Protein AF-P10836-F1 (afdb_monomer)

Structure (mmCIF, N/CA/C/O backbone):
data_AF-P10836-F1
#
_entry.id   AF-P10836-F1
#
loop_
_atom_site.group_PDB
_atom_site.id
_atom_site.type_symbol
_atom_site.label_atom_id
_atom_site.label_alt_id
_atom_site.label_comp_id
_atom_site.label_asym_id
_atom_site.label_entity_id
_atom_site.label_seq_id
_atom_site.pdbx_PDB_ins_code
_atom_site.Cartn_x
_atom_site.Cartn_y
_atom_site.Cartn_z
_atom_site.occupancy
_atom_site.B_iso_or_equiv
_atom_site.auth_seq_id
_atom_site.auth_comp_id
_atom_site.auth_asym_id
_atom_site.auth_atom_id
_atom_site.pdbx_PDB_model_num
ATOM 1 N N . ASP A 1 1 ? -11.687 15.275 35.826 1.00 46.69 1 ASP A N 1
ATOM 2 C CA . ASP A 1 1 ? -11.624 15.150 34.358 1.00 46.69 1 ASP A CA 1
ATOM 3 C C . ASP A 1 1 ? -11.361 13.714 33.933 1.00 46.69 1 ASP A C 1
ATOM 5 O O . ASP A 1 1 ? -10.212 13.312 33.776 1.00 46.69 1 ASP A O 1
ATOM 9 N N . GLU A 1 2 ? -12.410 12.911 33.759 1.00 51.25 2 GLU A N 1
ATOM 10 C CA . GLU A 1 2 ? -12.276 11.635 33.051 1.00 51.25 2 GLU A CA 1
ATOM 11 C C . GLU A 1 2 ? -12.217 11.942 31.556 1.00 51.25 2 GLU A C 1
ATOM 13 O O . GLU A 1 2 ? -13.229 12.210 30.913 1.00 51.25 2 GLU A O 1
ATOM 18 N N . LYS A 1 3 ? -11.005 11.964 30.992 1.00 54.16 3 LYS A N 1
ATOM 19 C CA . LYS A 1 3 ? -10.853 11.983 29.535 1.00 54.16 3 LYS A CA 1
ATOM 20 C C . LYS A 1 3 ? -11.556 10.731 29.003 1.00 54.16 3 LYS A C 1
ATOM 22 O O . LYS A 1 3 ? -11.215 9.645 29.479 1.00 54.16 3 LYS A O 1
ATOM 27 N N . PRO A 1 4 ? -12.505 10.842 28.055 1.00 55.50 4 PRO A N 1
ATOM 28 C CA . PRO A 1 4 ? -13.173 9.675 27.506 1.00 55.50 4 PRO A CA 1
ATOM 29 C C . PRO A 1 4 ? -12.102 8.752 26.935 1.00 55.50 4 PRO A C 1
ATOM 31 O O . PRO A 1 4 ? -11.407 9.080 25.970 1.00 55.50 4 PRO A O 1
ATOM 34 N N . LYS A 1 5 ? -11.908 7.612 27.599 1.00 54.78 5 LYS A N 1
ATOM 35 C CA . LYS A 1 5 ? -11.002 6.572 27.140 1.00 54.78 5 LYS A CA 1
ATOM 36 C C . LYS A 1 5 ? -11.684 5.966 25.927 1.00 54.78 5 LYS A C 1
ATOM 38 O O . LYS A 1 5 ? -12.616 5.186 26.072 1.00 54.78 5 LYS A O 1
ATOM 43 N N . LEU A 1 6 ? -11.275 6.387 24.735 1.00 63.88 6 LEU A N 1
ATOM 44 C CA . LEU A 1 6 ? -11.695 5.759 23.492 1.00 63.88 6 LEU A CA 1
ATOM 45 C C . LEU A 1 6 ? -11.205 4.304 23.538 1.00 63.88 6 LEU A C 1
ATOM 47 O O . LEU A 1 6 ? -10.033 4.027 23.285 1.00 63.88 6 LEU A O 1
ATOM 51 N N . ILE A 1 7 ? -12.074 3.383 23.960 1.00 57.22 7 ILE A N 1
ATOM 52 C CA . ILE A 1 7 ? -11.784 1.950 23.975 1.00 57.22 7 ILE A CA 1
ATOM 53 C C . ILE A 1 7 ? -11.905 1.485 22.527 1.00 57.22 7 ILE A C 1
ATOM 55 O O . ILE A 1 7 ? -12.983 1.125 22.063 1.00 57.22 7 ILE A O 1
ATOM 59 N N . LEU A 1 8 ? -10.807 1.561 21.781 1.00 57.78 8 LEU A N 1
ATOM 60 C CA . LEU A 1 8 ? -10.721 0.917 20.477 1.00 57.78 8 LEU A CA 1
ATOM 61 C C . LEU A 1 8 ? -10.618 -0.597 20.731 1.00 57.78 8 LEU A C 1
ATOM 63 O O . LEU A 1 8 ? -9.661 -1.010 21.393 1.00 57.78 8 LEU A O 1
ATOM 67 N N . PRO A 1 9 ? -11.570 -1.431 20.271 1.00 50.03 9 PRO A N 1
ATOM 68 C CA . PRO A 1 9 ? -11.423 -2.880 20.364 1.00 50.03 9 PRO A CA 1
ATOM 69 C C . PRO A 1 9 ? -10.160 -3.335 19.626 1.00 50.03 9 PRO A C 1
ATOM 71 O O . PRO A 1 9 ? -9.744 -2.714 18.641 1.00 50.03 9 PRO A O 1
ATOM 74 N N . THR A 1 10 ? -9.540 -4.395 20.150 1.00 55.78 10 THR A N 1
ATOM 75 C CA . THR A 1 10 ? -8.305 -4.996 19.638 1.00 55.78 10 THR A CA 1
ATOM 76 C C . THR A 1 10 ? -8.457 -5.250 18.137 1.00 55.78 10 THR A C 1
ATOM 78 O O . THR A 1 10 ? -9.396 -5.949 17.754 1.00 55.78 10 THR A O 1
ATOM 81 N N . PRO A 1 11 ? -7.598 -4.677 17.272 1.00 54.00 11 PRO A N 1
ATOM 82 C CA . PRO A 1 11 ? -7.730 -4.858 15.834 1.00 54.00 11 PRO A CA 1
ATOM 83 C C . PRO A 1 11 ? -7.735 -6.355 15.512 1.00 54.00 11 PRO A C 1
ATOM 85 O O . PRO A 1 11 ? -6.902 -7.101 16.031 1.00 54.00 11 PRO A O 1
ATOM 88 N N . ALA A 1 12 ? -8.688 -6.784 14.675 1.00 56.88 12 ALA A N 1
ATOM 89 C CA . ALA A 1 12 ? -8.696 -8.114 14.066 1.00 56.88 12 ALA A CA 1
ATOM 90 C C . ALA A 1 12 ? -7.274 -8.475 13.589 1.00 56.88 12 ALA A C 1
ATOM 92 O O . ALA A 1 12 ? -6.543 -7.556 13.193 1.00 56.88 12 ALA A O 1
ATOM 93 N N . PRO A 1 13 ? -6.866 -9.765 13.642 1.00 55.44 13 PRO A N 1
ATOM 94 C CA . PRO A 1 13 ? -5.487 -10.184 13.401 1.00 55.44 13 PRO A CA 1
ATOM 95 C C . PRO A 1 13 ? -4.950 -9.468 12.167 1.00 55.44 13 PRO A C 1
ATOM 97 O O . PRO A 1 13 ? -5.674 -9.422 11.167 1.00 55.44 13 PRO A O 1
ATOM 100 N N . PRO A 1 14 ? -3.761 -8.841 12.268 1.00 56.44 14 PRO A N 1
ATOM 101 C CA . PRO A 1 14 ? -3.284 -7.880 11.290 1.00 56.44 14 PRO A CA 1
ATOM 102 C C . PRO A 1 14 ? -3.425 -8.514 9.919 1.00 56.44 14 PRO A C 1
ATOM 104 O O . PRO A 1 14 ? -2.723 -9.472 9.596 1.00 56.44 14 PRO A O 1
ATOM 107 N N . ASN A 1 15 ? -4.384 -8.021 9.131 1.00 63.41 15 ASN A N 1
ATOM 108 C CA . ASN A 1 15 ? -4.397 -8.344 7.720 1.00 63.41 15 ASN A CA 1
ATOM 109 C C . ASN A 1 15 ? -3.039 -7.854 7.243 1.00 63.41 15 ASN A C 1
ATOM 111 O O . ASN A 1 15 ? -2.760 -6.657 7.362 1.00 63.41 15 ASN A O 1
ATOM 115 N N . LEU A 1 16 ? -2.181 -8.799 6.844 1.00 73.25 16 LEU A N 1
ATOM 116 C CA . LEU A 1 16 ? -0.833 -8.506 6.384 1.00 73.25 16 LEU A CA 1
ATOM 117 C C . LEU A 1 16 ? -0.918 -7.303 5.444 1.00 73.25 16 LEU A C 1
ATOM 119 O O . LEU A 1 16 ? -1.831 -7.276 4.607 1.00 73.25 16 LEU A O 1
ATOM 123 N N . PRO A 1 17 ? -0.038 -6.300 5.601 1.00 78.81 17 PRO A N 1
ATOM 124 C CA . PRO A 1 17 ? -0.053 -5.145 4.724 1.00 78.81 17 PRO A CA 1
ATOM 125 C C . PRO A 1 17 ? -0.042 -5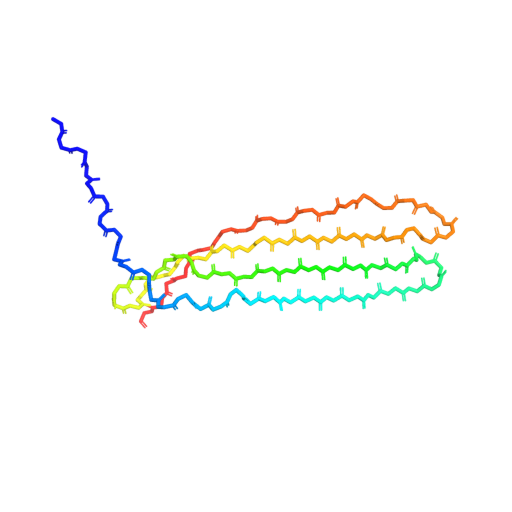.646 3.282 1.00 78.81 17 PRO A C 1
ATOM 127 O O . PRO A 1 17 ? 0.849 -6.395 2.874 1.00 78.81 17 PRO A O 1
ATOM 130 N N . GLN A 1 18 ? -1.076 -5.281 2.528 1.00 85.25 18 GLN A N 1
ATOM 131 C CA . GLN A 1 18 ? -1.142 -5.613 1.117 1.00 85.25 18 GLN A CA 1
ATOM 132 C C . GLN A 1 18 ? -0.157 -4.702 0.414 1.00 85.25 18 GLN A C 1
ATOM 134 O O . GLN A 1 18 ? -0.355 -3.490 0.391 1.00 85.25 18 GLN A O 1
ATOM 139 N N . LEU A 1 19 ? 0.915 -5.288 -0.108 1.00 90.69 19 LEU A N 1
ATOM 140 C CA . LEU A 1 19 ? 1.922 -4.567 -0.863 1.00 90.69 19 LEU A CA 1
ATOM 141 C C . LEU A 1 19 ? 1.665 -4.782 -2.352 1.00 90.69 19 LEU A C 1
ATOM 143 O O . LEU A 1 19 ? 1.677 -5.913 -2.837 1.00 90.69 19 LEU A O 1
ATOM 147 N N . VAL A 1 20 ? 1.440 -3.693 -3.073 1.00 90.31 20 VAL A N 1
ATOM 148 C CA . VAL A 1 20 ? 1.299 -3.675 -4.523 1.00 90.31 20 VAL A CA 1
ATOM 149 C C . VAL A 1 20 ? 2.486 -2.907 -5.072 1.00 90.31 20 VAL A C 1
ATOM 151 O O . VAL A 1 20 ? 2.666 -1.727 -4.795 1.00 90.31 20 VAL A O 1
ATOM 154 N N . GLY A 1 21 ? 3.336 -3.601 -5.817 1.00 91.25 21 GLY A N 1
ATOM 155 C CA . GLY A 1 21 ? 4.489 -3.017 -6.484 1.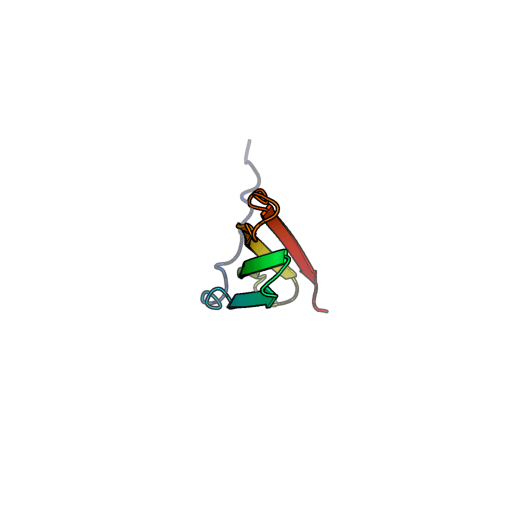00 91.25 21 GLY A CA 1
ATOM 156 C C . GLY A 1 21 ? 4.325 -3.112 -7.990 1.00 91.25 21 GLY A C 1
ATOM 157 O O . GLY A 1 21 ? 3.872 -4.134 -8.503 1.00 91.25 21 GLY A O 1
ATOM 158 N N . GLY A 1 22 ? 4.705 -2.056 -8.697 1.00 90.38 22 GLY A N 1
ATOM 159 C CA . GLY A 1 22 ? 4.673 -1.991 -10.150 1.00 90.38 22 GLY A CA 1
ATOM 160 C C . GLY A 1 22 ? 5.923 -1.309 -10.674 1.00 90.38 22 GLY A C 1
ATOM 161 O O . GLY A 1 22 ? 6.444 -0.380 -10.064 1.00 90.38 22 GLY A O 1
ATOM 162 N N . GLY A 1 23 ? 6.423 -1.789 -11.803 1.00 86.88 23 GLY A N 1
ATOM 163 C CA . GLY A 1 23 ? 7.548 -1.184 -12.497 1.00 86.88 23 GLY A CA 1
ATOM 164 C C . GLY A 1 23 ? 7.237 -1.110 -13.979 1.00 86.88 23 GLY A C 1
ATOM 165 O O . GLY A 1 23 ? 6.809 -2.100 -14.571 1.00 86.88 23 GLY A O 1
ATOM 166 N N . GLY A 1 24 ? 7.421 0.061 -14.573 1.00 81.44 24 GLY A N 1
ATOM 167 C CA . GLY A 1 24 ? 7.093 0.312 -15.967 1.00 81.44 24 GLY A CA 1
ATOM 168 C C . GLY A 1 24 ? 7.907 1.473 -16.507 1.00 81.44 24 GLY A C 1
ATOM 169 O O . GLY A 1 24 ? 8.122 2.472 -15.826 1.00 81.44 24 GLY A O 1
ATOM 170 N N . GLY A 1 25 ? 8.387 1.332 -17.735 1.00 73.19 25 GLY A N 1
ATOM 171 C CA . GLY A 1 25 ? 9.236 2.336 -18.348 1.00 73.19 25 GLY A CA 1
ATOM 172 C C . GLY A 1 25 ? 9.482 2.058 -19.816 1.00 73.19 25 GLY A C 1
ATOM 173 O O . GLY A 1 25 ? 9.380 0.922 -20.283 1.00 73.19 25 GLY A O 1
ATOM 174 N N . ASN A 1 26 ? 9.817 3.105 -20.549 1.00 71.44 26 ASN A N 1
ATOM 175 C CA . ASN A 1 26 ? 10.251 3.045 -21.933 1.00 71.44 26 ASN A CA 1
ATOM 176 C C . ASN A 1 26 ? 11.678 3.605 -22.027 1.00 71.44 26 ASN A C 1
ATOM 178 O O . ASN A 1 26 ? 12.091 4.476 -21.270 1.00 71.44 26 ASN A O 1
ATOM 182 N N . ARG A 1 27 ? 12.458 3.123 -23.001 1.00 69.12 27 ARG A N 1
ATOM 183 C CA . ARG A 1 27 ? 13.877 3.507 -23.154 1.00 69.12 27 ARG A CA 1
ATOM 184 C C . ARG A 1 27 ? 14.111 5.021 -23.298 1.00 69.12 27 ARG A C 1
ATOM 186 O O . ARG A 1 27 ? 15.240 5.463 -23.121 1.00 69.12 27 ARG A O 1
ATOM 193 N N . LYS A 1 28 ? 13.081 5.783 -23.684 1.00 69.94 28 LYS A N 1
ATOM 194 C CA . LYS A 1 28 ? 13.161 7.231 -23.906 1.00 69.94 28 LYS A CA 1
ATOM 195 C C . LYS A 1 28 ? 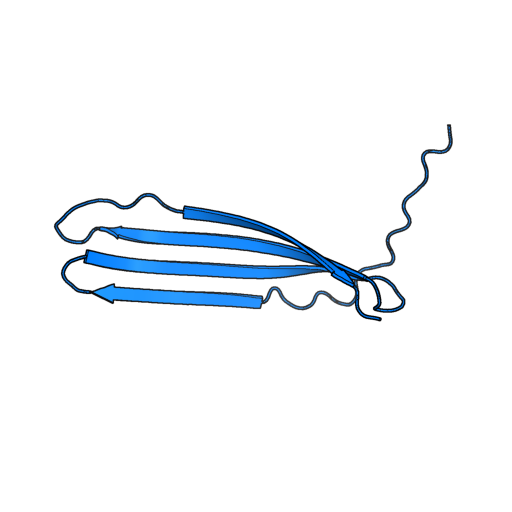12.840 8.047 -22.654 1.00 69.94 28 LYS A C 1
ATOM 197 O O . LYS A 1 28 ? 13.587 8.984 -22.386 1.00 69.94 28 LYS A O 1
ATOM 202 N N . ASP A 1 29 ? 11.803 7.684 -21.895 1.00 71.44 29 ASP A N 1
ATOM 203 C CA . ASP A 1 29 ? 11.353 8.506 -20.762 1.00 71.44 29 ASP A CA 1
ATOM 204 C C . ASP A 1 29 ? 11.957 8.039 -19.431 1.00 71.44 29 ASP A C 1
ATOM 206 O O . ASP A 1 29 ? 12.121 8.855 -18.527 1.00 71.44 29 ASP A O 1
ATOM 210 N N . GLY A 1 30 ? 12.406 6.780 -19.350 1.00 77.94 30 GLY A N 1
ATOM 211 C CA . GLY A 1 30 ? 13.070 6.226 -18.172 1.00 77.94 30 GLY A CA 1
ATOM 212 C C . GLY A 1 30 ? 12.365 4.993 -17.620 1.00 77.94 30 GLY A C 1
ATOM 213 O O . GLY A 1 30 ? 11.593 4.323 -18.310 1.00 77.94 30 GLY A O 1
ATOM 214 N N . PHE A 1 31 ? 12.676 4.660 -16.368 1.00 85.00 31 PHE A N 1
ATOM 215 C CA . PHE A 1 31 ? 12.103 3.509 -15.670 1.00 85.00 31 PHE A CA 1
ATOM 216 C C . PHE A 1 31 ? 11.442 3.949 -14.369 1.00 85.00 31 PHE A C 1
ATOM 218 O O . PHE A 1 31 ? 12.103 4.462 -13.469 1.00 85.00 31 PHE A O 1
ATOM 225 N N . GLY A 1 32 ? 10.126 3.783 -14.277 1.00 87.19 32 GLY A N 1
ATOM 226 C CA . GLY A 1 32 ? 9.353 4.072 -13.080 1.00 87.19 32 GLY A CA 1
ATOM 227 C C . GLY A 1 32 ? 9.190 2.833 -12.218 1.00 87.19 32 GLY A C 1
ATOM 228 O O . GLY A 1 32 ? 8.877 1.759 -12.729 1.00 87.19 32 GLY A O 1
ATOM 229 N N . VAL A 1 33 ? 9.356 2.995 -10.910 1.00 89.00 33 VAL A N 1
ATOM 230 C CA . VAL A 1 33 ? 8.926 2.024 -9.903 1.00 89.00 33 VAL A CA 1
ATOM 231 C C . VAL A 1 33 ? 7.938 2.682 -8.957 1.00 89.00 33 VAL A C 1
ATOM 233 O O . VAL A 1 33 ? 8.101 3.840 -8.577 1.00 89.00 33 VAL A O 1
ATOM 236 N N . SER A 1 34 ? 6.918 1.941 -8.558 1.00 90.31 34 SER A N 1
ATOM 237 C CA . SER A 1 34 ? 5.951 2.339 -7.546 1.00 90.31 34 SER A CA 1
ATOM 238 C C . SER A 1 34 ? 5.718 1.185 -6.587 1.00 90.31 34 SER A C 1
ATOM 240 O O . SER A 1 34 ? 5.662 0.023 -6.990 1.00 90.31 34 SER A O 1
ATOM 242 N N . VAL A 1 35 ? 5.567 1.509 -5.314 1.00 93.00 35 VAL A N 1
ATOM 243 C CA . VAL A 1 35 ? 5.199 0.576 -4.262 1.00 93.00 35 VAL A CA 1
ATOM 244 C C . VAL A 1 35 ? 4.144 1.225 -3.388 1.00 93.00 35 VAL A C 1
ATOM 246 O O . VAL A 1 35 ? 4.314 2.340 -2.907 1.00 93.00 35 VAL A O 1
ATOM 249 N N . ASP A 1 36 ? 3.056 0.509 -3.179 1.00 92.00 36 ASP A N 1
ATOM 250 C CA . ASP A 1 36 ? 1.919 0.928 -2.384 1.00 92.00 36 ASP A CA 1
ATOM 251 C C . ASP A 1 36 ? 1.637 -0.133 -1.341 1.00 92.00 36 ASP A C 1
ATOM 253 O O . ASP A 1 36 ? 1.522 -1.312 -1.663 1.00 92.00 36 ASP A O 1
ATOM 257 N N . ALA A 1 37 ? 1.532 0.274 -0.084 1.00 91.56 37 ALA A N 1
ATOM 258 C CA . ALA A 1 37 ? 1.078 -0.591 0.986 1.00 91.56 37 ALA A CA 1
ATOM 259 C C . ALA A 1 37 ? -0.321 -0.155 1.417 1.00 91.56 37 ALA A C 1
ATOM 261 O O . ALA A 1 37 ? -0.601 1.033 1.530 1.00 91.56 37 ALA A O 1
ATOM 262 N N . HIS A 1 38 ? -1.195 -1.110 1.706 1.00 87.75 38 HIS A N 1
ATOM 263 C CA . HIS A 1 38 ? -2.489 -0.861 2.327 1.00 87.75 38 HIS A CA 1
ATOM 264 C C . HIS A 1 38 ? -2.636 -1.746 3.564 1.00 87.75 38 HIS A C 1
ATOM 266 O O . HIS A 1 38 ? -2.486 -2.968 3.488 1.00 87.75 38 HIS A O 1
ATOM 272 N N . GLN A 1 39 ? -2.958 -1.141 4.707 1.00 86.31 39 GLN A N 1
ATOM 273 C CA . GLN A 1 39 ? -3.134 -1.866 5.961 1.00 86.31 39 GLN A CA 1
ATOM 274 C C . GLN A 1 39 ? -4.347 -1.349 6.730 1.00 86.31 39 GLN A C 1
ATOM 276 O O . GLN A 1 39 ? -4.455 -0.156 7.011 1.00 86.31 39 GLN A O 1
ATOM 281 N N . LYS A 1 40 ? -5.234 -2.264 7.135 1.00 85.44 40 LYS A N 1
ATOM 282 C CA . LYS A 1 40 ? -6.280 -1.961 8.120 1.00 85.44 40 LYS A CA 1
ATOM 283 C C . LYS A 1 40 ? -5.634 -1.861 9.500 1.00 85.44 40 LYS A C 1
ATOM 285 O O . LYS A 1 40 ? -5.034 -2.824 9.965 1.00 85.44 40 LYS A O 1
ATOM 290 N N . VAL A 1 41 ? -5.743 -0.700 10.136 1.00 84.62 41 VAL A N 1
ATOM 291 C CA . VAL A 1 41 ? -5.180 -0.436 11.474 1.00 84.62 41 VAL A CA 1
ATOM 292 C C . VAL A 1 41 ? -6.205 -0.645 12.577 1.00 84.62 41 VAL A C 1
ATOM 294 O O . VAL A 1 41 ? -5.839 -0.914 13.717 1.00 84.62 41 VAL A O 1
ATOM 297 N N . TRP A 1 42 ? -7.489 -0.535 12.243 1.00 79.94 42 TRP A N 1
ATOM 298 C CA . TRP A 1 42 ? -8.567 -0.739 13.191 1.00 79.94 42 TRP A CA 1
ATOM 299 C C . TRP A 1 42 ? -9.797 -1.305 12.495 1.00 79.94 42 TRP A C 1
ATOM 301 O O . TRP A 1 42 ? -10.083 -1.011 11.333 1.00 79.94 42 TRP A O 1
ATOM 311 N N . THR A 1 43 ? -10.529 -2.152 13.203 1.00 80.62 43 THR A N 1
ATOM 312 C CA . THR A 1 43 ? -11.827 -2.673 12.781 1.00 80.62 43 THR A CA 1
ATOM 313 C C . THR A 1 43 ? -12.686 -2.793 14.033 1.00 80.62 43 THR A C 1
ATOM 315 O O . THR A 1 43 ? -12.198 -3.233 15.071 1.00 80.62 43 THR A O 1
ATOM 318 N N . SER A 1 44 ? -13.932 -2.335 13.956 1.00 75.19 44 SER A N 1
ATOM 319 C CA . SER A 1 44 ? -14.917 -2.508 15.023 1.00 75.19 44 SER A CA 1
ATOM 320 C C . SER A 1 44 ? -15.232 -3.980 15.235 1.00 75.19 44 SER A C 1
ATOM 322 O O . SER A 1 44 ? -15.171 -4.769 14.297 1.00 75.19 44 SER A O 1
ATOM 324 N N . ASP A 1 45 ? -15.639 -4.323 16.452 1.00 72.12 45 ASP A N 1
ATOM 325 C CA . ASP A 1 45 ? -16.002 -5.691 16.843 1.00 72.12 45 ASP A CA 1
ATOM 326 C C . ASP A 1 45 ? -17.156 -6.256 15.989 1.00 72.12 45 ASP A C 1
ATOM 328 O O . ASP A 1 45 ? -17.123 -7.389 15.523 1.00 72.12 45 ASP A O 1
ATOM 332 N N . ASN A 1 46 ? -18.133 -5.409 15.649 1.00 75.94 46 ASN A N 1
ATOM 333 C CA . ASN A 1 46 ? -19.235 -5.771 14.755 1.00 75.94 46 ASN A CA 1
ATOM 334 C C . ASN A 1 46 ? -18.844 -5.847 13.264 1.00 75.94 46 ASN A C 1
ATOM 336 O O . ASN A 1 46 ? -19.715 -6.045 12.423 1.00 75.94 46 ASN A O 1
ATOM 340 N N . GLY A 1 47 ? -17.576 -5.609 12.909 1.00 72.44 47 GLY A N 1
ATOM 341 C CA . GLY A 1 47 ? -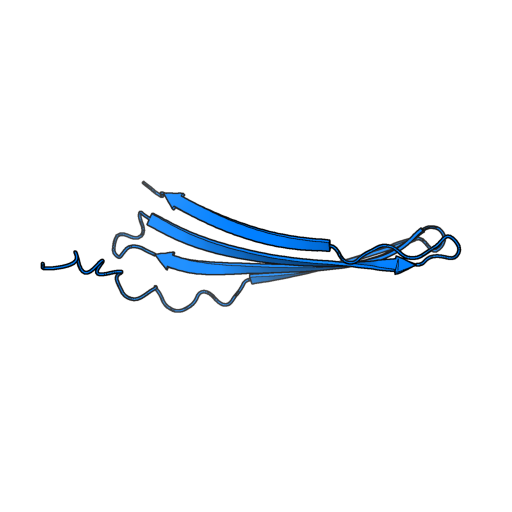17.104 -5.533 11.521 1.00 72.44 47 GLY A CA 1
ATOM 342 C C . GLY A 1 47 ? -17.658 -4.351 10.714 1.00 72.44 47 GLY A C 1
ATOM 343 O O . GLY A 1 47 ? -17.271 -4.164 9.560 1.00 72.44 47 GLY A O 1
ATOM 344 N N . GLY A 1 48 ? -18.522 -3.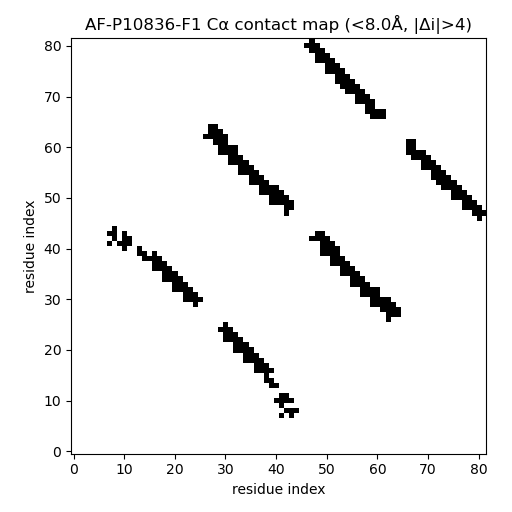532 11.317 1.00 83.31 48 GLY A N 1
ATOM 345 C CA . GLY A 1 48 ? -19.231 -2.462 10.635 1.00 83.31 48 GLY A CA 1
ATOM 346 C C . GLY A 1 48 ? -18.313 -1.307 10.278 1.00 83.31 48 GLY A C 1
ATOM 347 O O . GLY A 1 48 ? -18.427 -0.745 9.203 1.00 83.31 48 GLY A O 1
ATOM 348 N N . HIS A 1 49 ? -17.332 -0.980 11.117 1.00 81.38 49 HIS A N 1
ATOM 349 C CA . HIS A 1 49 ? -16.404 0.117 10.838 1.00 81.38 49 HIS A CA 1
ATOM 350 C C . HIS A 1 49 ? -14.974 -0.384 10.719 1.00 81.38 49 HIS A C 1
ATOM 352 O O . HIS A 1 49 ? -14.530 -1.226 11.495 1.00 81.38 49 HIS A O 1
ATOM 358 N N . SER A 1 50 ? -14.218 0.176 9.784 1.00 84.50 50 SER A N 1
ATOM 359 C CA . SER A 1 50 ? -12.790 -0.086 9.661 1.00 84.50 50 SER A CA 1
ATOM 360 C C . SER A 1 50 ? -12.038 1.180 9.293 1.00 84.50 50 SER A C 1
ATOM 362 O O . SER A 1 50 ? -12.556 2.044 8.591 1.00 84.50 50 SER A O 1
ATOM 364 N N . ILE A 1 51 ? -10.814 1.288 9.800 1.00 87.12 51 ILE A N 1
ATOM 365 C CA . ILE A 1 51 ? -9.876 2.350 9.452 1.00 87.12 51 ILE A CA 1
ATOM 366 C C . ILE A 1 51 ? -8.651 1.687 8.839 1.00 87.12 51 ILE A C 1
ATOM 368 O O . ILE A 1 51 ? -8.092 0.737 9.399 1.00 87.12 51 ILE A O 1
ATOM 372 N N . GLY A 1 52 ? -8.235 2.198 7.689 1.00 88.50 52 GLY A N 1
ATOM 373 C CA . GLY A 1 52 ? -7.033 1.781 6.990 1.00 88.50 52 GLY A CA 1
ATOM 374 C C . GLY A 1 52 ? -6.101 2.950 6.723 1.00 88.50 52 GLY A C 1
ATOM 375 O O . GLY A 1 52 ? -6.519 4.106 6.668 1.00 88.50 52 GLY A O 1
ATOM 376 N N . VAL A 1 53 ? -4.827 2.626 6.552 1.00 90.62 53 VAL A N 1
ATOM 377 C CA . VAL A 1 53 ? -3.795 3.544 6.074 1.00 90.62 53 VAL A CA 1
ATOM 378 C C . VAL A 1 53 ? -3.188 2.994 4.794 1.00 90.62 53 VAL A C 1
ATOM 380 O O . VAL A 1 53 ? -3.162 1.782 4.564 1.00 90.62 53 VAL A O 1
ATOM 383 N N . SER A 1 54 ? -2.726 3.894 3.937 1.00 91.25 54 SER A N 1
ATOM 384 C CA . SER A 1 54 ? -2.163 3.555 2.636 1.00 91.25 54 SER A CA 1
ATOM 385 C C . SER A 1 54 ? -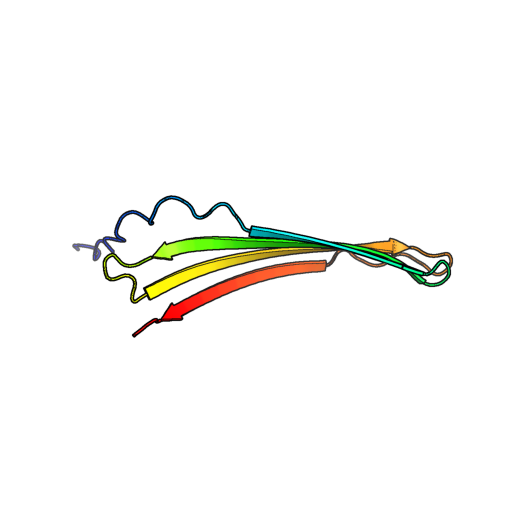0.955 4.429 2.325 1.00 91.25 54 SER A C 1
ATOM 387 O O . SER A 1 54 ? -1.112 5.481 1.701 1.00 91.25 54 SER A O 1
ATOM 389 N N . PRO A 1 55 ? 0.244 4.074 2.811 1.00 93.44 55 PRO A N 1
ATOM 390 C CA . PRO A 1 55 ? 1.459 4.721 2.353 1.00 93.44 55 PRO A CA 1
ATOM 391 C C . PRO A 1 55 ? 1.866 4.180 0.979 1.00 93.44 55 PRO A C 1
ATOM 393 O O . PRO A 1 55 ? 1.749 2.990 0.696 1.00 93.44 55 PRO A O 1
ATOM 396 N N . GLY A 1 56 ? 2.384 5.064 0.141 1.00 93.25 56 GLY A N 1
ATOM 397 C CA . GLY A 1 56 ? 2.883 4.759 -1.187 1.00 93.25 56 GLY A CA 1
ATOM 398 C C . GLY A 1 56 ? 4.137 5.559 -1.494 1.00 93.25 56 GLY A C 1
ATOM 399 O O . GLY A 1 56 ? 4.336 6.669 -0.995 1.00 93.25 56 GLY A O 1
ATOM 400 N N . TYR A 1 57 ? 4.991 4.982 -2.319 1.00 91.88 57 TYR A N 1
ATOM 401 C CA . TYR A 1 57 ? 6.217 5.591 -2.793 1.00 91.88 57 TYR A CA 1
ATOM 402 C C . TYR A 1 57 ? 6.399 5.261 -4.264 1.00 91.88 57 TYR A C 1
ATOM 404 O O . TYR A 1 57 ? 6.313 4.100 -4.659 1.00 91.88 57 TYR A O 1
ATOM 412 N N . SER A 1 58 ? 6.696 6.263 -5.079 1.00 90.12 58 SER A N 1
ATOM 413 C CA . SER A 1 58 ? 7.119 6.034 -6.451 1.00 90.12 58 SER A CA 1
ATOM 414 C C . SER A 1 58 ? 8.356 6.847 -6.792 1.00 90.12 58 SER A C 1
ATOM 416 O O . SER A 1 58 ? 8.581 7.953 -6.300 1.00 90.12 58 SER A O 1
ATOM 418 N N . GLN A 1 59 ? 9.209 6.256 -7.615 1.00 87.88 59 GLN A N 1
ATOM 419 C CA . GLN A 1 59 ? 10.429 6.873 -8.089 1.00 87.88 59 GLN A CA 1
ATOM 420 C C . GLN A 1 59 ? 10.553 6.605 -9.576 1.00 87.88 59 GLN A C 1
ATOM 422 O O . GLN A 1 59 ? 10.525 5.462 -10.028 1.00 87.88 59 GLN A O 1
ATOM 427 N N . HIS A 1 60 ? 10.717 7.678 -10.335 1.00 83.94 60 HIS A N 1
ATOM 428 C CA . HIS A 1 60 ? 11.017 7.584 -11.747 1.00 83.94 60 HIS A CA 1
ATOM 429 C C . HIS A 1 60 ? 12.513 7.835 -11.947 1.00 83.94 60 HIS A C 1
ATOM 431 O O . HIS A 1 60 ? 13.025 8.929 -11.705 1.00 83.94 60 HIS A O 1
ATOM 437 N N . LEU A 1 61 ? 13.232 6.772 -12.311 1.00 76.38 61 LEU A N 1
ATOM 438 C CA . LEU A 1 61 ? 14.643 6.846 -12.659 1.00 76.38 61 LEU A CA 1
ATOM 439 C C . LEU A 1 61 ? 14.775 7.571 -14.004 1.00 76.38 61 LEU A C 1
ATOM 441 O O . LEU A 1 61 ? 14.044 7.232 -14.940 1.00 76.38 61 LEU A O 1
ATOM 445 N N . PRO A 1 62 ? 15.692 8.547 -14.111 1.00 69.25 62 PRO A N 1
ATOM 446 C CA . PRO A 1 62 ? 15.854 9.355 -15.311 1.00 69.25 62 PRO A CA 1
ATOM 447 C C . PRO A 1 62 ? 16.136 8.499 -16.546 1.00 69.25 62 PRO A C 1
ATOM 449 O O . PRO A 1 62 ? 17.060 7.684 -16.558 1.00 69.25 62 PRO A O 1
ATOM 452 N N . GLY A 1 63 ? 15.382 8.746 -17.617 1.00 62.28 63 GLY A N 1
ATOM 453 C CA . GLY A 1 63 ? 15.871 8.531 -18.973 1.00 62.28 63 GLY A CA 1
ATOM 454 C C . GLY A 1 63 ? 16.925 9.585 -19.356 1.00 62.28 63 GLY A C 1
ATOM 455 O O . GLY A 1 63 ? 17.268 10.455 -18.550 1.00 62.28 63 GLY A O 1
ATOM 456 N N . PRO A 1 64 ? 17.418 9.579 -20.604 1.00 63.09 64 PRO A N 1
ATOM 457 C CA . PRO A 1 64 ? 18.393 10.558 -21.100 1.00 63.09 64 PRO A CA 1
ATOM 458 C C . PRO A 1 64 ? 17.983 12.044 -20.967 1.00 63.09 64 PRO A C 1
ATOM 460 O O . PRO A 1 64 ? 18.824 12.909 -21.190 1.00 63.09 64 PRO A O 1
ATOM 463 N N . TYR A 1 65 ? 16.736 12.356 -20.586 1.00 59.81 65 TYR A N 1
ATOM 464 C CA . TYR A 1 65 ? 16.206 13.723 -20.479 1.00 59.81 65 TYR A CA 1
ATOM 465 C C . TYR A 1 65 ? 15.861 14.204 -19.056 1.00 59.81 65 TYR A C 1
ATOM 467 O O . TYR A 1 65 ? 15.249 15.260 -18.908 1.00 59.81 65 TYR A O 1
ATOM 475 N N . GLY A 1 66 ? 16.327 13.521 -18.005 1.00 54.94 66 GLY A N 1
ATOM 476 C CA . GLY A 1 66 ? 16.475 14.144 -16.682 1.00 54.94 66 GLY A CA 1
ATOM 477 C C . GLY A 1 66 ? 15.729 13.495 -15.517 1.00 54.94 66 GLY A C 1
ATOM 478 O O . GLY A 1 66 ? 14.904 12.597 -15.673 1.00 54.94 66 GLY A O 1
ATOM 479 N N . ASN A 1 67 ? 16.095 13.952 -14.315 1.00 63.28 67 ASN A N 1
ATOM 480 C CA . ASN A 1 67 ? 15.694 13.387 -13.027 1.00 63.28 67 ASN A CA 1
ATOM 481 C C . ASN A 1 67 ? 14.236 13.704 -12.697 1.00 63.28 67 ASN A C 1
ATOM 483 O O . ASN A 1 67 ? 13.860 14.870 -12.571 1.00 63.28 67 ASN A O 1
ATOM 487 N N . SER A 1 68 ? 13.442 12.668 -12.438 1.00 68.44 68 SER A N 1
ATOM 488 C CA . SER A 1 68 ? 12.147 12.838 -11.783 1.00 68.44 68 SER A CA 1
ATOM 489 C C . SER A 1 68 ? 12.318 12.779 -10.265 1.00 68.44 68 SER A C 1
ATOM 491 O O . SER A 1 68 ? 13.123 12.009 -9.737 1.00 68.44 68 SER A O 1
ATOM 493 N N . ARG A 1 69 ? 11.578 13.629 -9.549 1.00 79.00 69 ARG A N 1
ATOM 494 C CA . ARG A 1 69 ? 11.561 13.617 -8.082 1.00 79.00 69 ARG A CA 1
ATOM 495 C C . ARG A 1 69 ? 10.796 12.386 -7.581 1.00 79.00 69 ARG A C 1
ATOM 497 O O . ARG A 1 69 ? 9.846 11.972 -8.244 1.00 79.00 69 ARG A O 1
ATOM 504 N N . PRO A 1 70 ? 11.188 11.813 -6.432 1.00 85.12 70 PRO A N 1
ATOM 505 C CA . PRO A 1 70 ? 10.366 10.812 -5.768 1.00 85.12 70 PRO A CA 1
ATOM 506 C C . PRO A 1 70 ? 9.005 11.404 -5.383 1.00 85.12 70 PRO A C 1
ATOM 508 O O . PRO A 1 70 ? 8.929 12.556 -4.950 1.00 85.12 70 PRO A O 1
ATOM 511 N N . ASP A 1 71 ? 7.958 10.601 -5.518 1.00 88.00 71 ASP A N 1
ATOM 512 C CA . ASP A 1 71 ? 6.595 10.913 -5.102 1.00 88.00 71 ASP A CA 1
AT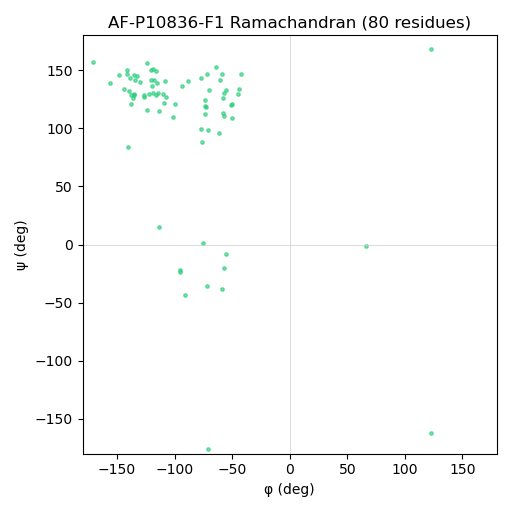OM 513 C C . ASP A 1 71 ? 6.226 10.049 -3.893 1.00 88.00 71 ASP A C 1
ATOM 515 O O .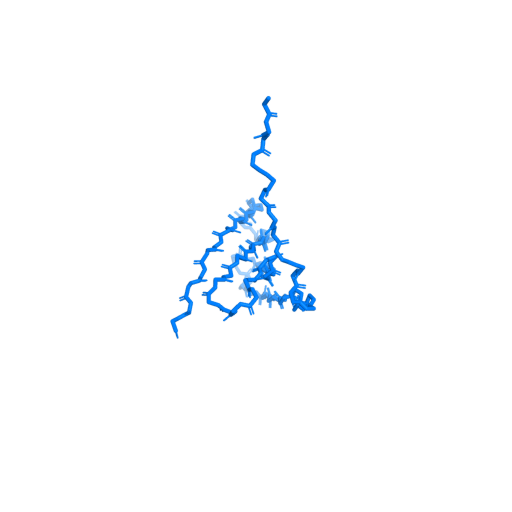 ASP A 1 71 ? 6.426 8.831 -3.880 1.00 88.00 71 ASP A O 1
ATOM 519 N N . TYR A 1 72 ? 5.721 10.705 -2.853 1.00 93.44 72 TYR A N 1
ATOM 520 C CA . TYR A 1 72 ? 5.298 10.071 -1.612 1.00 93.44 72 TYR A CA 1
ATOM 521 C C . TYR A 1 72 ? 3.804 10.289 -1.458 1.00 93.44 72 TYR A C 1
ATOM 523 O O . TYR A 1 72 ? 3.319 11.420 -1.507 1.00 93.44 72 TYR A O 1
ATOM 531 N N . ARG A 1 73 ? 3.082 9.204 -1.209 1.00 91.31 73 ARG A N 1
ATOM 532 C CA . ARG A 1 73 ? 1.635 9.214 -1.030 1.00 91.31 73 ARG A CA 1
ATOM 533 C C . ARG A 1 73 ? 1.331 8.683 0.353 1.00 91.31 73 ARG A C 1
ATOM 535 O O . ARG A 1 73 ? 1.909 7.694 0.790 1.00 91.31 73 ARG A O 1
ATOM 542 N N . ILE A 1 74 ? 0.424 9.335 1.058 1.00 93.94 74 ILE A N 1
ATOM 543 C CA . ILE A 1 74 ? -0.098 8.813 2.313 1.00 93.94 74 ILE A CA 1
ATOM 544 C C . ILE A 1 74 ? -1.597 9.057 2.341 1.00 93.94 74 ILE A C 1
ATOM 546 O O . ILE A 1 74 ? -2.064 10.186 2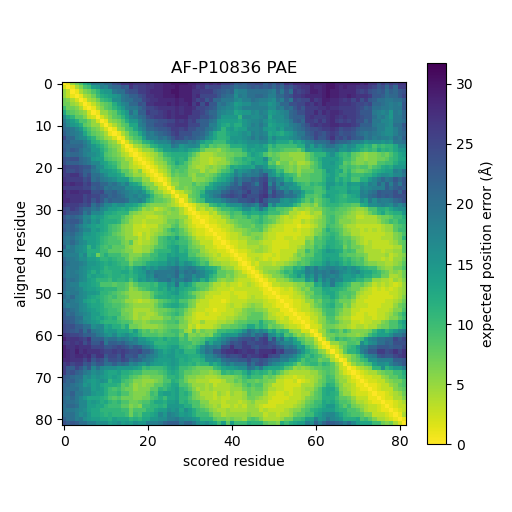.212 1.00 93.94 74 ILE A O 1
ATOM 550 N N . GLY A 1 75 ? -2.348 7.971 2.456 1.00 92.06 75 GLY A N 1
ATOM 551 C CA . GLY A 1 75 ? -3.791 7.984 2.611 1.00 92.06 75 GLY A CA 1
ATOM 552 C C . GLY A 1 75 ? -4.191 7.398 3.955 1.00 92.06 75 GLY A C 1
ATOM 553 O O . GLY A 1 75 ? -3.534 6.500 4.482 1.00 92.06 75 GLY A O 1
ATOM 554 N N . ALA A 1 76 ? -5.298 7.887 4.493 1.00 90.81 76 ALA A N 1
ATOM 555 C CA . ALA A 1 76 ? -6.046 7.215 5.539 1.00 90.81 76 ALA A CA 1
ATOM 556 C C . ALA A 1 76 ? -7.508 7.176 5.100 1.00 90.81 76 ALA A C 1
ATOM 558 O O . ALA A 1 76 ? -8.009 8.134 4.511 1.00 90.81 76 ALA A O 1
ATOM 559 N N . GLY A 1 77 ? -8.174 6.056 5.347 1.00 89.00 77 GLY A N 1
ATOM 560 C CA . GLY A 1 77 ? -9.545 5.825 4.919 1.00 89.00 77 GLY A CA 1
ATOM 561 C C . GLY A 1 77 ? -10.363 5.209 6.037 1.00 89.00 77 GLY A C 1
ATOM 562 O O . GLY A 1 77 ? -9.857 4.414 6.828 1.00 89.00 77 GLY A O 1
ATOM 563 N N . TYR A 1 78 ? -11.637 5.575 6.079 1.00 85.88 78 TYR A N 1
ATOM 564 C CA . TYR A 1 78 ? -12.639 4.947 6.921 1.00 85.88 78 TYR A CA 1
ATOM 565 C C . TYR A 1 78 ? -13.661 4.260 6.020 1.00 85.88 78 TYR A C 1
ATOM 567 O O . TYR A 1 78 ? -14.161 4.863 5.072 1.00 85.88 78 TYR A O 1
ATOM 575 N N . SER A 1 79 ? -13.964 3.000 6.307 1.00 84.31 79 SER A N 1
ATOM 576 C CA . SER A 1 79 ? -14.959 2.224 5.573 1.00 84.31 79 SER A CA 1
ATOM 577 C C . SER A 1 79 ? -16.023 1.729 6.535 1.00 84.31 79 SER A C 1
ATOM 579 O O . SER A 1 79 ? -15.702 1.139 7.570 1.00 84.31 79 SER A O 1
ATOM 581 N N . TYR A 1 80 ? -17.278 1.967 6.166 1.00 83.50 80 TYR A N 1
ATOM 582 C CA . TYR A 1 80 ? -18.452 1.484 6.871 1.00 83.50 80 TYR A CA 1
ATOM 583 C C . TYR A 1 80 ? -19.133 0.398 6.032 1.00 83.50 80 TYR A C 1
ATOM 585 O O . TYR A 1 80 ? -19.487 0.646 4.882 1.00 83.50 80 TYR A O 1
ATOM 593 N N . ASN A 1 81 ? -19.273 -0.797 6.596 1.00 77.06 81 ASN A N 1
ATOM 594 C CA . ASN A 1 81 ? -20.035 -1.911 6.050 1.00 77.06 81 ASN A CA 1
ATOM 595 C C . ASN A 1 81 ? -21.303 -2.058 6.899 1.00 77.06 81 ASN A C 1
ATOM 597 O O . ASN A 1 81 ? -21.212 -2.109 8.126 1.00 77.06 81 ASN A O 1
ATOM 601 N N . PHE A 1 82 ? -22.460 -2.061 6.241 1.00 76.06 82 PHE A N 1
ATOM 602 C CA . PHE A 1 82 ? -23.771 -2.207 6.876 1.00 76.06 82 PHE A CA 1
ATOM 603 C C . PHE A 1 82 ? -24.155 -3.681 7.002 1.00 76.06 82 PHE A C 1
ATOM 605 O O . PHE A 1 82 ? -23.833 -4.438 6.056 1.00 76.06 82 PHE A O 1
#

Solvent-accessible surface area (backbone atoms only — not comparable to full-atom values): 4778 Å² total; per-residue (Å²): 134,84,72,82,76,80,79,73,60,78,48,62,80,74,58,70,64,46,71,51,72,50,73,58,66,47,93,67,75,17,45,32,39,35,39,34,37,39,32,61,73,37,34,44,90,85,61,32,39,33,34,31,40,32,50,30,42,33,40,38,44,53,18,95,84,51,81,50,73,72,46,78,44,79,48,74,50,77,49,79,52,132

Secondary structure (DSSP, 8-state):
-------PPPPSS----EEEEEEEEETTTEEEEEEEEEEEEEE-TTSSEEEEEEEEEEEEEE-TT-PPPPEEEEEEEEEE--

pLDDT: mean 77.28, std 13.49, range [46.69, 93.94]

Foldseek 3Di:
DPDPPPPQDDADPWPPWDKDKDWDDDLAAAIKIKIKTKTWPGADPVNFKTKMKMWMKMAGDGHPPDGDDIDIDIDIDMDGDD

Mean predicted aligned error: 12.21 Å

Sequence (82 aa):
DEKPKLILPTPAPPNLPQLVGGGGGNRKDGFGVSVDAHQKVWTSDNGGHSIGVSPGYSQHLPGPYGNSRPDYRIGAGYSYNF

Nearest PDB structures (foldseek):
  3upg-assembly1_A  TM=6.086E-01  e=5.714E+00  Salmonella enterica subsp. enterica serovar Typhimurium
  1tk1-assembly1_A  TM=4.842E-01  e=4.865E+00  Saccharomyces cerevisiae

Organism: Protophormia terraenovae (NCBI:txid34676)

Radius of gyration: 18.84 Å; Cα contacts (8 Å, |Δi|>4): 164; chains: 1; bounding box: 42×25×58 Å